Protein AF-A0AAD8YPU2-F1 (afdb_monomer)

Organism: NCBI:txid2609070

Radius of gyration: 13.81 Å; Cα contacts (8 Å, |Δi|>4): 137; chains: 1; bounding box: 24×25×48 Å

Structure (mmCIF, N/CA/C/O backbone):
data_AF-A0AAD8YPU2-F1
#
_entry.id   AF-A0AAD8YPU2-F1
#
loop_
_atom_site.group_PDB
_atom_site.id
_atom_site.type_symbol
_atom_site.label_atom_id
_atom_site.label_alt_id
_atom_site.label_comp_id
_atom_site.label_asym_id
_atom_site.label_entity_id
_atom_site.label_seq_id
_atom_site.pdbx_PDB_ins_code
_atom_site.Cartn_x
_atom_site.Cartn_y
_atom_site.Cartn_z
_atom_site.occupancy
_atom_site.B_iso_or_equiv
_atom_site.auth_seq_id
_atom_site.auth_comp_id
_atom_site.auth_asym_id
_atom_site.auth_atom_id
_atom_site.pdbx_PDB_model_num
ATOM 1 N N . MET A 1 1 ? 12.226 14.370 -34.247 1.00 36.47 1 MET A N 1
ATOM 2 C CA . MET A 1 1 ? 12.335 14.068 -32.803 1.00 36.47 1 MET A CA 1
ATOM 3 C C . MET A 1 1 ? 11.189 14.774 -32.100 1.00 36.47 1 MET A C 1
ATOM 5 O O . MET A 1 1 ? 11.271 15.972 -31.877 1.00 36.47 1 MET A O 1
ATOM 9 N N . GLY A 1 2 ? 10.073 14.075 -31.881 1.00 39.53 2 GLY A N 1
ATOM 10 C CA . GLY A 1 2 ? 8.945 14.639 -31.141 1.00 39.53 2 GLY A CA 1
ATOM 11 C C . GLY A 1 2 ? 9.281 14.626 -29.658 1.00 39.53 2 GLY A C 1
ATOM 12 O O . GLY A 1 2 ? 9.657 13.577 -29.136 1.00 39.53 2 GLY A O 1
ATOM 13 N N . ALA A 1 3 ? 9.198 15.779 -28.996 1.00 42.28 3 ALA A N 1
ATOM 14 C CA . ALA A 1 3 ? 9.241 15.827 -27.545 1.00 42.28 3 ALA A CA 1
ATOM 15 C C . ALA A 1 3 ? 8.162 14.873 -27.017 1.00 42.28 3 ALA A C 1
ATOM 17 O O . ALA A 1 3 ? 6.999 14.981 -27.409 1.00 42.28 3 ALA A O 1
ATOM 18 N N . LEU A 1 4 ? 8.556 13.914 -26.176 1.00 45.28 4 LEU A N 1
ATOM 19 C CA . LEU A 1 4 ? 7.611 13.119 -25.405 1.00 45.28 4 LEU A CA 1
ATOM 20 C C . LEU A 1 4 ? 6.746 14.121 -24.642 1.00 45.28 4 LEU A C 1
ATOM 22 O O . LEU A 1 4 ? 7.234 14.793 -23.735 1.00 45.28 4 LEU A O 1
ATOM 26 N N . HIS A 1 5 ? 5.486 14.271 -25.048 1.00 44.97 5 HIS A N 1
ATOM 27 C CA . HIS A 1 5 ? 4.489 14.917 -24.216 1.00 44.97 5 HIS A CA 1
ATOM 28 C C . HIS A 1 5 ? 4.437 14.065 -22.953 1.00 44.97 5 HIS A C 1
ATOM 30 O O . HIS A 1 5 ? 3.910 12.959 -22.987 1.00 44.97 5 HIS A O 1
ATOM 36 N N . ILE A 1 6 ? 5.099 14.510 -21.886 1.00 51.72 6 ILE A N 1
ATOM 37 C CA . ILE A 1 6 ? 4.953 13.907 -20.568 1.00 51.72 6 ILE A CA 1
ATOM 38 C C . ILE A 1 6 ? 3.616 14.459 -20.085 1.00 51.72 6 ILE A C 1
ATOM 40 O O . ILE A 1 6 ? 3.561 15.638 -19.722 1.00 51.72 6 ILE A O 1
ATOM 44 N N . PRO A 1 7 ? 2.517 13.688 -20.170 1.00 55.25 7 PRO A N 1
ATOM 45 C CA . PRO A 1 7 ? 1.238 14.190 -19.711 1.00 55.25 7 PRO A CA 1
ATOM 46 C C . PRO A 1 7 ? 1.353 14.548 -18.230 1.00 55.25 7 PRO A C 1
ATOM 48 O O . PRO A 1 7 ? 2.177 13.994 -17.497 1.00 55.25 7 PRO A O 1
ATOM 51 N N . ASN A 1 8 ? 0.528 15.486 -17.773 1.00 67.44 8 ASN A N 1
ATOM 52 C CA . ASN A 1 8 ? 0.457 15.811 -16.358 1.00 67.44 8 ASN A CA 1
ATOM 53 C C . ASN A 1 8 ? -0.130 14.613 -15.596 1.00 67.44 8 ASN A C 1
ATOM 55 O O . ASN A 1 8 ? -1.341 14.512 -15.419 1.00 67.44 8 ASN A O 1
ATOM 59 N N . ILE A 1 9 ? 0.743 13.702 -15.155 1.00 70.88 9 ILE A N 1
ATOM 60 C CA . ILE A 1 9 ? 0.406 12.434 -14.490 1.00 70.88 9 ILE A CA 1
ATOM 61 C C . ILE A 1 9 ? -0.564 12.660 -13.318 1.00 70.88 9 ILE A C 1
ATOM 63 O O . ILE A 1 9 ? -1.431 11.832 -13.071 1.00 70.88 9 ILE A O 1
ATOM 67 N N . LYS A 1 10 ? -0.486 13.818 -12.644 1.00 66.62 10 LYS A N 1
ATOM 68 C CA . LYS A 1 10 ? -1.349 14.177 -11.505 1.00 66.62 10 LYS A CA 1
ATOM 69 C C . LYS A 1 10 ? -2.832 14.339 -11.862 1.00 66.62 10 LYS A C 1
ATOM 71 O O . LYS A 1 10 ? -3.658 14.314 -10.959 1.00 66.62 10 LYS A O 1
ATOM 76 N N . GLN A 1 11 ? -3.160 14.555 -13.136 1.00 70.88 11 GLN A N 1
ATOM 77 C CA . GLN A 1 11 ? -4.532 14.743 -13.623 1.00 70.88 11 GLN A CA 1
ATOM 78 C C . GLN A 1 11 ? -5.052 13.532 -14.410 1.00 70.88 11 GLN A C 1
ATOM 80 O O . GLN A 1 11 ? -6.168 13.573 -14.920 1.00 70.88 11 GLN A O 1
ATOM 85 N N . GLN A 1 12 ? -4.252 12.468 -14.532 1.00 77.75 12 GLN A N 1
ATOM 86 C CA . GLN A 1 12 ? -4.644 11.259 -15.248 1.00 77.75 12 GLN A CA 1
ATOM 87 C C . GLN A 1 12 ? -5.383 10.289 -14.330 1.00 77.75 12 GLN A C 1
ATOM 89 O O . GLN A 1 12 ? -5.125 10.223 -13.127 1.00 77.75 12 GLN A O 1
ATOM 94 N N . ASN A 1 13 ? -6.300 9.520 -14.914 1.00 84.75 13 ASN A N 1
ATOM 95 C CA . ASN A 1 13 ? -6.986 8.453 -14.206 1.00 84.75 13 ASN A CA 1
ATOM 96 C C . ASN A 1 13 ? -5.962 7.358 -13.825 1.00 84.75 13 ASN A C 1
ATOM 98 O O . ASN A 1 13 ? -5.238 6.892 -14.708 1.00 84.7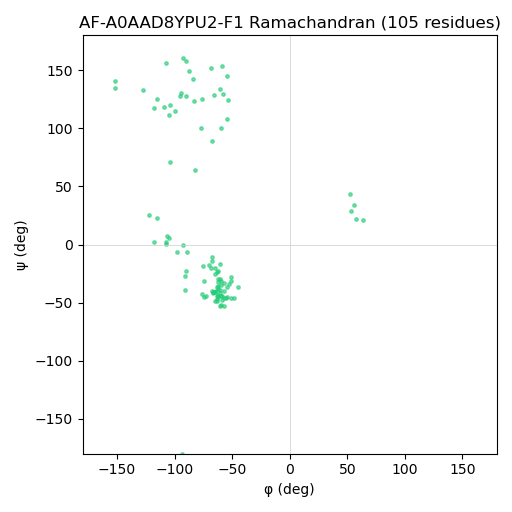5 13 ASN A O 1
ATOM 102 N N . PRO A 1 14 ? -5.897 6.920 -12.550 1.00 85.25 14 PRO A N 1
ATOM 103 C CA . PRO A 1 14 ? -5.054 5.807 -12.106 1.00 85.25 14 PRO A CA 1
ATOM 104 C C . PRO A 1 14 ? -5.099 4.574 -13.012 1.00 85.25 14 PRO A C 1
ATOM 106 O O . PRO A 1 14 ? -4.072 3.933 -13.236 1.00 85.25 14 PRO A O 1
ATOM 109 N N . ARG A 1 15 ? -6.270 4.270 -13.580 1.00 88.62 15 ARG A N 1
ATOM 110 C CA . ARG A 1 15 ? -6.468 3.106 -14.443 1.00 88.62 15 ARG A CA 1
ATOM 111 C C . ARG A 1 15 ? -5.671 3.181 -15.740 1.00 88.62 15 ARG A C 1
ATOM 113 O O . ARG A 1 15 ? -5.057 2.195 -16.142 1.00 88.62 15 ARG A O 1
ATOM 120 N N . ASP A 1 16 ? -5.622 4.362 -16.350 1.00 89.94 16 ASP A N 1
ATOM 121 C CA . ASP A 1 16 ? -4.893 4.602 -17.602 1.00 89.94 16 ASP A CA 1
ATOM 122 C C . ASP A 1 16 ? -3.373 4.558 -17.393 1.00 89.94 16 ASP A C 1
ATOM 124 O O . ASP A 1 16 ? -2.597 4.406 -18.338 1.00 89.94 16 ASP A O 1
ATOM 128 N N . LEU A 1 17 ? -2.939 4.674 -16.136 1.00 89.50 17 LEU A N 1
ATOM 129 C CA . LEU A 1 17 ? -1.537 4.672 -15.752 1.00 89.50 17 LEU A CA 1
ATOM 130 C C . LEU A 1 17 ? -0.989 3.280 -15.455 1.00 89.50 17 LEU A C 1
ATOM 132 O O . LEU A 1 17 ? 0.223 3.090 -15.574 1.00 89.50 17 LEU A O 1
ATOM 136 N N . LEU A 1 18 ? -1.843 2.307 -15.113 1.00 91.31 18 LEU A N 1
ATOM 137 C CA . LEU A 1 18 ? -1.415 0.941 -14.784 1.00 91.31 18 LEU A CA 1
ATOM 138 C C . LEU A 1 18 ? -0.483 0.320 -15.843 1.00 91.31 18 LEU A C 1
ATOM 140 O O . LEU A 1 18 ? 0.580 -0.179 -15.461 1.00 91.31 18 LEU A O 1
ATOM 144 N N . PRO A 1 19 ? -0.776 0.405 -17.160 1.00 91.06 19 PRO A N 1
ATOM 145 C CA . PRO A 1 19 ? 0.080 -0.193 -18.190 1.00 91.06 19 PRO A CA 1
ATOM 146 C C . PRO A 1 19 ? 1.452 0.478 -18.325 1.00 91.06 19 PRO A C 1
ATOM 148 O O . PRO A 1 19 ? 2.339 -0.048 -18.996 1.00 91.06 19 PRO A O 1
ATOM 151 N N . VAL A 1 20 ? 1.629 1.671 -17.747 1.00 89.38 20 VAL A N 1
ATOM 152 C CA . VAL A 1 20 ? 2.830 2.495 -17.923 1.00 89.38 20 VAL A CA 1
ATOM 153 C C . VAL A 1 20 ? 3.586 2.744 -16.619 1.00 89.38 20 VAL A C 1
ATOM 155 O O . VAL A 1 20 ? 4.611 3.420 -16.665 1.00 89.38 20 VAL A O 1
ATOM 158 N N . LEU A 1 21 ? 3.137 2.175 -15.489 1.00 88.81 21 LEU A N 1
ATOM 159 C CA . LEU A 1 21 ? 3.702 2.392 -14.146 1.00 88.81 21 LEU A CA 1
ATOM 160 C C . LEU A 1 21 ? 5.222 2.247 -14.106 1.00 88.81 21 LEU A C 1
ATOM 162 O O . LEU A 1 21 ? 5.901 3.126 -13.589 1.00 88.81 21 LEU A O 1
ATOM 166 N N . ALA A 1 22 ? 5.763 1.192 -14.724 1.00 86.19 22 ALA A N 1
ATOM 167 C CA . ALA A 1 22 ? 7.202 0.917 -14.742 1.00 86.19 22 ALA A CA 1
ATOM 168 C C . ALA A 1 22 ? 8.044 2.025 -15.407 1.00 86.19 22 ALA A C 1
ATOM 170 O O . ALA A 1 22 ? 9.258 2.061 -15.229 1.00 86.19 22 ALA A O 1
ATOM 171 N N . ARG A 1 23 ? 7.414 2.920 -16.182 1.00 86.62 23 ARG A N 1
ATOM 172 C CA . ARG A 1 23 ? 8.059 4.061 -16.849 1.00 86.62 23 ARG A CA 1
ATOM 173 C C . ARG A 1 23 ? 7.906 5.374 -16.077 1.00 86.62 23 ARG A C 1
ATOM 175 O O . ARG A 1 23 ? 8.466 6.385 -16.493 1.00 86.62 23 ARG A O 1
ATOM 182 N N . LEU A 1 24 ? 7.123 5.387 -14.999 1.00 85.00 24 LEU A N 1
ATOM 183 C CA . LEU A 1 24 ? 6.878 6.572 -14.181 1.00 85.00 24 LEU A CA 1
ATOM 184 C C . LEU A 1 24 ? 7.913 6.677 -13.052 1.00 85.00 24 LEU A C 1
ATOM 186 O O . LEU A 1 24 ? 8.505 5.689 -12.634 1.00 85.00 24 LEU A O 1
ATOM 190 N N . GLN A 1 25 ? 8.099 7.886 -12.521 1.00 83.12 25 GLN A N 1
ATOM 191 C CA . GLN A 1 25 ? 8.862 8.127 -11.289 1.00 83.12 25 GLN A CA 1
ATOM 192 C C . GLN A 1 25 ? 7.896 8.394 -10.129 1.00 83.12 25 GLN A C 1
ATOM 194 O O . GLN A 1 25 ? 7.763 9.529 -9.663 1.00 83.12 25 GLN A O 1
ATOM 199 N N . ILE A 1 26 ? 7.183 7.356 -9.680 1.00 80.94 26 ILE A N 1
ATOM 200 C CA . ILE A 1 26 ? 6.130 7.471 -8.656 1.00 80.94 26 ILE A CA 1
ATOM 201 C C . ILE A 1 26 ? 6.670 7.975 -7.321 1.00 80.94 26 ILE A C 1
ATOM 203 O O . ILE A 1 26 ? 5.966 8.710 -6.632 1.00 80.94 26 ILE A O 1
ATOM 207 N N . ARG A 1 27 ? 7.939 7.700 -6.995 1.00 77.44 27 ARG A N 1
ATOM 208 C CA . ARG A 1 27 ? 8.597 8.224 -5.784 1.00 77.44 27 ARG A CA 1
ATOM 209 C C . ARG A 1 27 ? 8.464 9.748 -5.624 1.00 77.44 27 ARG A C 1
ATOM 211 O O . ARG A 1 27 ? 8.487 10.261 -4.510 1.00 77.44 27 ARG A O 1
ATOM 218 N N . ARG A 1 28 ? 8.337 10.487 -6.732 1.00 76.62 28 ARG A N 1
ATOM 219 C CA . ARG A 1 28 ? 8.239 11.958 -6.751 1.00 76.62 28 ARG A CA 1
ATOM 220 C C . ARG A 1 28 ? 6.795 12.472 -6.728 1.00 76.62 28 ARG A C 1
ATOM 222 O O . ARG A 1 28 ? 6.579 13.684 -6.781 1.00 76.62 28 ARG A O 1
ATOM 229 N N . LEU A 1 29 ? 5.810 11.576 -6.703 1.00 83.31 29 LEU A N 1
ATOM 230 C CA . LEU A 1 29 ? 4.387 11.905 -6.710 1.00 83.31 29 LEU A CA 1
ATOM 231 C C . LEU A 1 29 ? 3.844 12.008 -5.280 1.00 83.31 29 LEU A C 1
ATOM 233 O O . LEU A 1 29 ? 4.454 11.539 -4.322 1.00 83.31 29 LEU A O 1
ATOM 237 N N . SER A 1 30 ? 2.705 12.685 -5.121 1.00 90.44 30 SER A N 1
ATOM 238 C CA . SER A 1 30 ? 2.106 12.908 -3.802 1.00 90.44 30 SER A CA 1
ATOM 239 C C . SER A 1 30 ? 1.575 11.609 -3.195 1.00 90.44 30 SER A C 1
ATOM 241 O O . SER A 1 30 ? 1.109 10.727 -3.916 1.00 90.44 30 SER A O 1
ATOM 243 N N . SER A 1 31 ? 1.540 11.522 -1.862 1.00 93.69 31 SER A N 1
ATOM 244 C CA . SER A 1 31 ? 0.991 10.356 -1.151 1.00 93.69 31 SER A CA 1
ATOM 245 C C . SER A 1 31 ? -0.468 10.062 -1.522 1.00 93.69 31 SER A C 1
ATOM 247 O O . SER A 1 31 ? -0.861 8.906 -1.632 1.00 93.69 31 SER A O 1
ATOM 249 N N . SER A 1 32 ? -1.271 11.093 -1.811 1.00 94.38 32 SER A N 1
ATOM 250 C CA . SER A 1 32 ? -2.640 10.944 -2.333 1.00 94.38 32 SER A CA 1
ATOM 251 C C . SER A 1 32 ? -2.703 10.244 -3.693 1.00 94.38 32 SER A C 1
ATOM 253 O O . SER A 1 32 ? -3.628 9.481 -3.968 1.00 94.38 32 SER A O 1
ATOM 255 N N . PHE A 1 33 ? -1.715 10.500 -4.546 1.00 92.50 33 PHE A N 1
ATOM 256 C CA . PHE A 1 33 ? -1.635 9.895 -5.861 1.00 92.50 33 PHE A CA 1
ATOM 257 C C . PHE A 1 33 ? -1.206 8.434 -5.755 1.00 92.50 33 PHE A C 1
ATOM 259 O O . PHE A 1 33 ? -1.845 7.564 -6.339 1.00 92.50 33 PHE A O 1
ATOM 266 N N . VAL A 1 34 ? -0.190 8.154 -4.933 1.00 94.94 34 VAL A N 1
ATOM 267 C CA . VAL A 1 34 ? 0.230 6.782 -4.606 1.00 94.94 34 VAL A CA 1
ATOM 268 C C . VAL A 1 34 ? -0.949 5.978 -4.050 1.00 94.94 34 VAL A C 1
ATOM 270 O O . VAL A 1 34 ? -1.204 4.876 -4.529 1.00 94.94 34 VAL A O 1
ATOM 273 N N . LEU A 1 35 ? -1.721 6.557 -3.120 1.00 96.81 35 LEU A N 1
ATOM 274 C CA . LEU A 1 35 ? -2.933 5.948 -2.561 1.00 96.81 35 LEU A CA 1
ATOM 275 C C . LEU A 1 35 ? -3.967 5.596 -3.647 1.00 96.81 35 LEU A C 1
ATOM 277 O O . LEU A 1 35 ? -4.574 4.528 -3.614 1.00 96.81 35 LEU A O 1
ATOM 281 N N . SER A 1 36 ? -4.132 6.472 -4.641 1.00 95.94 36 SER A N 1
ATOM 282 C CA . SER A 1 36 ? -5.046 6.241 -5.765 1.00 95.94 36 SER A CA 1
ATOM 283 C C . SER A 1 36 ? -4.568 5.098 -6.669 1.00 95.94 36 SER A C 1
ATOM 285 O O . SER A 1 36 ? -5.381 4.275 -7.083 1.00 95.94 36 SER A O 1
ATOM 287 N N . ILE A 1 37 ? -3.258 4.995 -6.926 1.00 95.69 37 ILE A N 1
ATOM 288 C CA . ILE A 1 37 ? -2.676 3.886 -7.698 1.00 95.69 37 ILE A CA 1
ATOM 289 C C . ILE A 1 37 ? -2.854 2.547 -6.971 1.00 95.69 37 ILE A C 1
ATOM 291 O O . ILE A 1 37 ? -3.321 1.592 -7.589 1.00 95.69 37 ILE A O 1
ATOM 295 N N . ILE A 1 38 ? -2.532 2.454 -5.673 1.00 96.75 38 ILE A N 1
ATOM 296 C CA . ILE A 1 38 ? -2.681 1.182 -4.937 1.00 96.75 38 ILE A CA 1
ATOM 297 C C . ILE A 1 38 ? -4.144 0.735 -4.873 1.00 96.75 38 ILE A C 1
ATOM 299 O O . ILE A 1 38 ? -4.435 -0.453 -5.014 1.00 96.75 38 ILE A O 1
ATOM 303 N N . ARG A 1 39 ? -5.077 1.687 -4.735 1.00 97.81 39 ARG A N 1
ATOM 304 C CA . ARG A 1 39 ? -6.514 1.411 -4.757 1.00 97.81 39 ARG A CA 1
ATOM 305 C C . ARG A 1 39 ? -6.950 0.859 -6.110 1.00 97.81 39 ARG A C 1
ATOM 307 O O . ARG A 1 39 ? -7.682 -0.123 -6.138 1.00 97.81 39 ARG A O 1
ATOM 314 N N . GLU A 1 40 ? -6.482 1.442 -7.208 1.00 97.69 40 GLU A N 1
ATOM 315 C CA . GLU A 1 40 ? -6.816 0.973 -8.556 1.00 97.69 40 GLU A CA 1
ATOM 316 C C . GLU A 1 40 ? -6.225 -0.417 -8.849 1.00 97.69 40 GLU A C 1
ATOM 318 O O . GLU A 1 40 ? -6.904 -1.286 -9.399 1.00 97.69 40 GLU A O 1
ATOM 323 N N . ILE A 1 41 ? -4.981 -0.672 -8.429 1.00 97.00 41 ILE A N 1
ATOM 324 C CA . ILE A 1 41 ? -4.351 -1.997 -8.538 1.00 97.00 41 ILE A CA 1
ATOM 325 C C . ILE A 1 41 ? -5.198 -3.053 -7.819 1.00 97.00 41 ILE A C 1
ATOM 327 O O . ILE A 1 41 ? -5.481 -4.107 -8.389 1.00 97.00 41 ILE A O 1
ATOM 331 N N . TYR A 1 42 ? -5.645 -2.754 -6.597 1.00 98.00 42 TYR A N 1
ATOM 332 C CA . TYR A 1 42 ? -6.529 -3.628 -5.828 1.00 98.00 42 TYR A CA 1
ATOM 333 C C . TYR A 1 42 ? -7.888 -3.833 -6.512 1.00 98.00 42 TYR A C 1
ATOM 335 O O . TYR A 1 42 ? -8.321 -4.969 -6.687 1.00 98.00 42 TYR A O 1
ATOM 343 N N . GLN A 1 43 ? -8.540 -2.756 -6.957 1.00 97.25 43 GLN A N 1
ATOM 344 C CA . GLN A 1 43 ? -9.859 -2.819 -7.601 1.00 97.25 43 GLN A CA 1
ATOM 345 C C . GLN A 1 43 ? -9.853 -3.612 -8.909 1.00 97.25 43 GLN A C 1
ATOM 347 O O . GLN A 1 43 ? -10.844 -4.254 -9.247 1.00 97.25 43 GLN A O 1
ATOM 352 N N . THR A 1 44 ? -8.738 -3.582 -9.636 1.00 96.12 44 THR A N 1
ATOM 353 C CA . THR A 1 44 ? -8.560 -4.344 -10.878 1.00 96.12 44 THR A CA 1
ATOM 354 C C . THR A 1 44 ? -7.989 -5.746 -10.652 1.00 96.12 44 THR A C 1
ATOM 356 O O . THR A 1 44 ? -7.899 -6.515 -11.606 1.00 96.12 44 THR A O 1
ATOM 359 N N . GLY A 1 45 ? -7.591 -6.096 -9.421 1.00 95.56 45 GLY A N 1
ATOM 360 C CA . GLY A 1 45 ? -6.924 -7.365 -9.111 1.00 95.56 45 GLY A CA 1
ATOM 361 C C . GLY A 1 45 ? -5.560 -7.523 -9.794 1.00 95.56 45 GLY A C 1
ATOM 362 O O . GLY A 1 45 ? -5.073 -8.640 -9.973 1.00 95.56 45 GLY A O 1
ATOM 363 N N . SER A 1 46 ? -4.933 -6.420 -10.206 1.00 94.81 46 SER A N 1
ATOM 364 C CA . SER A 1 46 ? -3.738 -6.430 -11.054 1.00 94.81 46 SER A CA 1
ATOM 365 C C . SER A 1 46 ? -2.462 -6.655 -10.239 1.00 94.81 46 SER A C 1
ATOM 367 O O . SER A 1 46 ? -1.588 -5.795 -10.199 1.00 94.81 46 SER A O 1
ATOM 369 N N . ALA A 1 47 ? -2.317 -7.819 -9.598 1.00 94.44 47 ALA A N 1
ATOM 370 C CA . ALA A 1 47 ? -1.147 -8.147 -8.768 1.00 94.44 47 ALA A CA 1
ATOM 371 C C . ALA A 1 47 ? 0.194 -7.950 -9.509 1.00 94.44 47 ALA A C 1
ATOM 373 O O . ALA A 1 47 ? 1.174 -7.488 -8.932 1.00 94.44 47 ALA A O 1
ATOM 374 N N . HIS A 1 48 ? 0.225 -8.210 -10.821 1.00 92.56 48 HIS A N 1
ATOM 375 C CA . HIS A 1 48 ? 1.395 -7.976 -11.675 1.00 92.56 48 HIS A CA 1
ATOM 376 C C . HIS A 1 48 ? 1.825 -6.495 -11.757 1.00 92.56 48 HIS A C 1
ATOM 378 O O . HIS A 1 48 ? 2.986 -6.208 -12.042 1.00 92.56 48 HIS A O 1
ATOM 384 N N . CYS A 1 49 ? 0.927 -5.541 -11.484 1.00 95.19 49 CYS A N 1
ATOM 385 C CA . CYS A 1 49 ? 1.251 -4.115 -11.426 1.00 95.19 49 CYS A CA 1
ATOM 386 C C . CYS A 1 49 ? 1.997 -3.725 -10.144 1.00 95.19 49 CYS A C 1
ATOM 388 O O . CYS A 1 49 ? 2.640 -2.676 -10.133 1.00 95.19 49 CYS A O 1
ATOM 390 N N . VAL A 1 50 ? 1.957 -4.542 -9.083 1.00 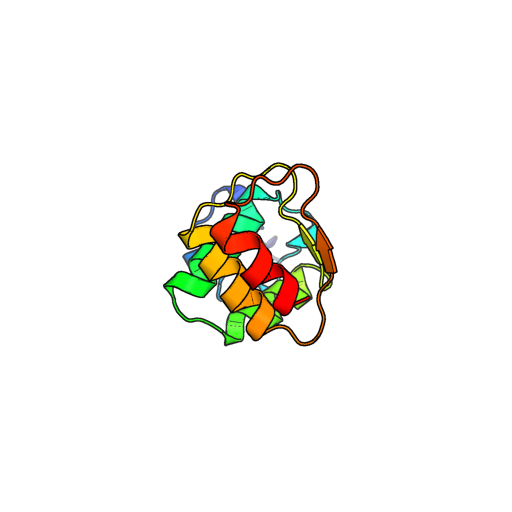95.50 50 VAL A N 1
ATOM 391 C CA . VAL A 1 50 ? 2.641 -4.246 -7.812 1.00 95.50 50 VAL A CA 1
ATOM 392 C C . VAL A 1 50 ? 4.152 -4.151 -8.018 1.00 95.50 50 VAL A C 1
ATOM 394 O O . VAL A 1 50 ? 4.764 -3.176 -7.590 1.00 95.50 50 VAL A O 1
ATOM 397 N N . SER A 1 51 ? 4.758 -5.079 -8.762 1.00 93.69 51 SER A N 1
ATOM 398 C CA . SER A 1 51 ? 6.196 -5.022 -9.071 1.00 93.69 51 SER A CA 1
ATOM 399 C C . SER A 1 51 ? 6.568 -3.776 -9.887 1.00 93.69 51 SER A C 1
ATOM 401 O O . SER A 1 51 ? 7.592 -3.142 -9.633 1.00 93.69 51 SER A O 1
ATOM 403 N N . SER A 1 52 ? 5.703 -3.372 -10.823 1.00 94.00 52 SER A N 1
ATOM 404 C CA . SER A 1 52 ? 5.886 -2.153 -11.621 1.00 94.00 52 SER A CA 1
ATOM 405 C C . SER A 1 52 ? 5.790 -0.887 -10.765 1.00 94.00 52 SER A C 1
ATOM 407 O O . SER A 1 52 ? 6.608 0.021 -10.922 1.00 94.00 52 SER A O 1
ATOM 409 N N . LEU A 1 53 ? 4.830 -0.840 -9.833 1.00 93.88 53 LEU A N 1
ATOM 410 C CA . LEU A 1 53 ? 4.697 0.230 -8.846 1.00 93.88 53 LEU A CA 1
ATOM 411 C C . LEU A 1 53 ? 5.959 0.327 -7.981 1.00 93.88 53 LEU A C 1
ATOM 413 O O . LEU A 1 53 ? 6.540 1.406 -7.889 1.00 93.88 53 LEU A O 1
ATOM 417 N N . LEU A 1 54 ? 6.415 -0.780 -7.393 1.00 92.44 54 LEU A N 1
ATOM 418 C CA . LEU A 1 54 ? 7.598 -0.788 -6.529 1.00 92.44 54 LEU A CA 1
ATOM 419 C C . LEU A 1 54 ? 8.847 -0.313 -7.271 1.00 92.44 54 LEU A C 1
ATOM 421 O O . LEU A 1 54 ? 9.556 0.554 -6.764 1.00 92.44 54 LEU A O 1
ATOM 425 N N . ASN A 1 55 ? 9.069 -0.786 -8.498 1.00 91.12 55 ASN A N 1
ATOM 426 C CA . ASN A 1 55 ? 10.193 -0.334 -9.314 1.00 91.12 55 ASN A CA 1
ATOM 427 C C . ASN A 1 55 ? 10.142 1.185 -9.566 1.00 91.12 55 ASN A C 1
ATOM 429 O O . ASN A 1 55 ? 11.132 1.888 -9.382 1.00 91.12 55 ASN A O 1
ATOM 433 N N . SER A 1 56 ? 8.963 1.715 -9.906 1.00 90.81 56 SER A N 1
ATOM 434 C CA . SER A 1 56 ? 8.751 3.153 -10.141 1.00 90.81 56 SER A CA 1
ATOM 435 C C . SER A 1 56 ? 8.872 4.025 -8.879 1.00 90.81 56 SER A C 1
ATOM 437 O O . SER A 1 56 ? 9.053 5.244 -8.962 1.00 90.81 56 SER A O 1
ATOM 439 N N . ALA A 1 57 ? 8.739 3.406 -7.706 1.00 90.50 57 ALA A N 1
ATOM 440 C CA . ALA A 1 57 ? 8.771 4.050 -6.401 1.00 90.50 57 ALA A CA 1
ATOM 441 C C . ALA A 1 57 ? 10.076 3.778 -5.627 1.00 90.50 57 ALA A C 1
ATOM 443 O O . ALA A 1 57 ? 10.181 4.159 -4.464 1.00 90.50 57 ALA A O 1
ATOM 444 N N . GLU A 1 58 ? 11.067 3.134 -6.258 1.00 91.06 58 GLU A N 1
ATOM 445 C CA . GLU A 1 58 ? 12.320 2.687 -5.624 1.00 91.06 58 GLU A CA 1
ATOM 446 C C . GLU A 1 58 ? 12.076 1.848 -4.356 1.00 91.06 58 GLU A C 1
ATOM 448 O O . GLU A 1 58 ? 12.706 2.040 -3.317 1.00 91.06 58 GLU A O 1
ATOM 453 N N . ASN A 1 59 ? 11.112 0.928 -4.436 1.00 92.31 59 ASN A N 1
ATOM 454 C CA . ASN A 1 59 ? 10.643 0.079 -3.340 1.00 92.31 59 ASN A CA 1
ATOM 455 C C . ASN A 1 59 ? 10.139 0.856 -2.111 1.00 92.31 59 ASN A C 1
ATOM 457 O O . ASN A 1 59 ? 10.100 0.298 -1.020 1.00 92.31 59 ASN A O 1
ATOM 461 N N . CYS A 1 60 ? 9.743 2.125 -2.257 1.00 92.94 60 CYS A N 1
ATOM 462 C CA . CYS A 1 60 ? 9.222 2.938 -1.161 1.00 92.94 60 CYS A CA 1
ATOM 463 C C .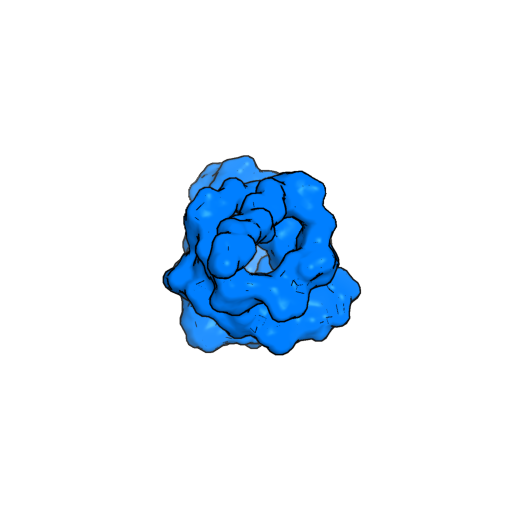 CYS A 1 60 ? 7.776 3.372 -1.422 1.00 92.94 60 CYS A C 1
ATOM 465 O O . CYS A 1 60 ? 7.495 4.118 -2.358 1.00 92.94 60 CYS A O 1
ATOM 467 N N . ILE A 1 61 ? 6.849 2.946 -0.566 1.00 94.38 61 ILE A N 1
ATOM 468 C CA . ILE A 1 61 ? 5.456 3.395 -0.585 1.00 94.38 61 ILE A CA 1
ATOM 469 C C . ILE A 1 61 ? 5.283 4.470 0.489 1.00 94.38 61 ILE A C 1
ATOM 471 O O . ILE A 1 61 ? 5.398 4.207 1.684 1.00 94.38 61 ILE A O 1
ATOM 475 N N . ASN A 1 62 ? 4.993 5.699 0.063 1.00 95.31 62 ASN A N 1
ATOM 476 C CA . ASN A 1 62 ? 4.744 6.828 0.955 1.00 95.31 62 ASN A CA 1
ATOM 477 C C . ASN A 1 62 ? 3.246 7.154 1.000 1.00 95.31 62 ASN A C 1
ATOM 479 O O . ASN A 1 62 ? 2.693 7.663 0.023 1.00 95.31 62 ASN A O 1
ATOM 483 N N . LEU A 1 63 ? 2.611 6.904 2.147 1.00 96.88 63 LEU A N 1
ATOM 484 C CA . LEU A 1 63 ? 1.211 7.245 2.418 1.00 96.88 63 LEU A CA 1
ATOM 485 C C . LEU A 1 63 ? 1.072 8.293 3.530 1.00 96.88 63 LEU A C 1
ATOM 487 O O . LEU A 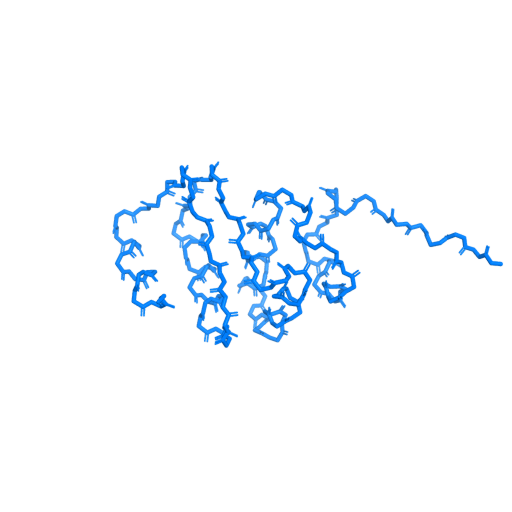1 63 ? 0.009 8.410 4.132 1.00 96.88 63 LEU A O 1
ATOM 491 N N . ASN A 1 64 ? 2.115 9.089 3.775 1.00 96.62 64 ASN A N 1
ATOM 492 C CA . ASN A 1 64 ? 2.132 10.074 4.852 1.00 96.62 64 ASN A CA 1
ATOM 493 C C . ASN A 1 64 ? 0.948 11.045 4.789 1.00 96.62 64 ASN A C 1
ATOM 495 O O . ASN A 1 64 ? 0.506 11.476 3.711 1.00 96.62 64 ASN A O 1
ATOM 499 N N . SER A 1 65 ? 0.486 11.435 5.979 1.00 97.12 65 SER A N 1
ATOM 500 C CA . SER A 1 65 ? -0.589 12.406 6.191 1.00 97.12 65 SER A CA 1
ATOM 501 C C . SER A 1 65 ? -1.886 12.038 5.469 1.00 97.12 65 SER A C 1
ATOM 503 O O . SER A 1 65 ? -2.560 12.926 4.943 1.00 97.12 65 SER A O 1
ATOM 505 N N . ARG A 1 66 ? -2.202 10.743 5.347 1.00 96.88 66 ARG A N 1
ATOM 506 C CA . ARG A 1 66 ? -3.454 10.241 4.758 1.00 96.88 66 ARG A CA 1
ATOM 507 C C . ARG A 1 66 ? -4.375 9.671 5.830 1.00 96.88 66 ARG A C 1
ATOM 509 O O . ARG A 1 66 ? -3.932 9.248 6.890 1.00 96.88 66 ARG A O 1
ATOM 516 N N . GLU A 1 67 ? -5.659 9.642 5.522 1.00 97.50 67 GLU A N 1
ATOM 517 C CA . GLU A 1 67 ? -6.642 8.860 6.260 1.00 97.50 67 GLU A CA 1
ATOM 518 C C . GLU A 1 67 ? -6.976 7.637 5.414 1.00 97.50 67 GLU A C 1
ATOM 520 O O . GLU A 1 67 ? -7.379 7.771 4.255 1.00 97.50 67 GLU A O 1
ATOM 525 N N . LEU A 1 68 ? -6.721 6.450 5.959 1.00 97.75 68 LEU A N 1
ATOM 526 C CA . LEU A 1 68 ? -7.058 5.197 5.303 1.00 97.75 68 LEU A CA 1
ATOM 527 C C . LEU A 1 68 ? -8.422 4.739 5.816 1.00 97.75 68 LEU A C 1
ATOM 529 O O . LEU A 1 68 ? -8.660 4.688 7.018 1.00 97.75 68 LEU A O 1
ATOM 533 N N . ASP A 1 69 ? -9.312 4.393 4.894 1.00 96.56 69 ASP A N 1
ATOM 534 C CA . ASP A 1 69 ? -10.539 3.672 5.217 1.00 96.56 69 ASP A CA 1
ATOM 535 C C . ASP A 1 69 ? -10.285 2.165 5.042 1.00 96.56 69 ASP A C 1
ATOM 537 O O . ASP A 1 69 ? -9.186 1.739 4.670 1.00 96.56 69 ASP A O 1
ATOM 541 N N . SER A 1 70 ? -11.295 1.335 5.291 1.00 96.12 70 SER A N 1
ATOM 542 C CA . SER A 1 70 ? -11.161 -0.118 5.143 1.00 96.12 70 SER A CA 1
ATOM 543 C C . SER A 1 70 ? -10.780 -0.550 3.719 1.00 96.12 70 SER A C 1
ATOM 545 O O . SER A 1 70 ? -10.052 -1.529 3.550 1.00 96.12 70 SER A O 1
ATOM 547 N N . VAL A 1 71 ? -11.203 0.189 2.685 1.00 97.12 71 VAL A N 1
ATOM 548 C CA . VAL A 1 71 ? -10.868 -0.102 1.282 1.00 97.12 71 VAL A CA 1
ATOM 549 C C . VAL A 1 71 ? -9.405 0.232 1.004 1.00 97.12 71 VAL A C 1
ATOM 551 O O . VAL A 1 71 ? -8.697 -0.566 0.390 1.00 97.12 71 VAL A O 1
ATOM 554 N N . HIS A 1 72 ? -8.925 1.376 1.487 1.00 98.06 72 HIS A N 1
ATOM 555 C CA . HIS A 1 72 ? -7.518 1.752 1.422 1.00 98.06 72 HIS A CA 1
ATOM 556 C C . HIS A 1 72 ? -6.631 0.745 2.167 1.00 98.06 72 HIS A C 1
ATOM 558 O O . HIS A 1 72 ? -5.587 0.348 1.649 1.00 98.06 72 HIS A O 1
ATOM 564 N N . CYS A 1 73 ? -7.055 0.276 3.343 1.00 98.00 73 CYS A N 1
ATOM 565 C CA . CYS A 1 73 ? -6.336 -0.745 4.104 1.00 98.00 73 CYS A CA 1
ATOM 566 C C . CYS A 1 73 ? -6.302 -2.099 3.378 1.00 98.00 73 CYS A C 1
ATOM 568 O O . CYS A 1 73 ? -5.248 -2.735 3.329 1.00 98.00 73 CYS A O 1
ATOM 570 N N . ALA A 1 74 ? -7.408 -2.521 2.756 1.00 98.00 74 ALA A N 1
ATOM 571 C CA . ALA A 1 74 ? -7.444 -3.729 1.930 1.00 98.00 74 ALA A CA 1
ATOM 572 C C . ALA A 1 74 ? -6.500 -3.627 0.723 1.00 98.00 74 ALA A C 1
ATOM 574 O O . ALA A 1 74 ? -5.742 -4.558 0.454 1.00 98.00 74 ALA A O 1
ATOM 575 N N . ALA A 1 75 ? -6.483 -2.474 0.050 1.00 98.25 75 ALA A N 1
ATOM 576 C CA . ALA A 1 75 ? -5.580 -2.224 -1.067 1.00 98.25 75 ALA A CA 1
ATOM 577 C C . ALA A 1 75 ? -4.102 -2.230 -0.646 1.00 98.25 75 ALA A C 1
ATOM 579 O O . ALA A 1 75 ? -3.253 -2.788 -1.346 1.00 98.25 75 ALA A O 1
ATOM 580 N N . LEU A 1 76 ? -3.789 -1.651 0.518 1.00 97.69 76 LEU A N 1
ATOM 581 C CA . LEU A 1 76 ? -2.441 -1.685 1.077 1.00 97.69 76 LEU A CA 1
ATOM 582 C C . LEU A 1 76 ? -2.015 -3.121 1.401 1.00 97.69 76 LEU A C 1
ATOM 584 O O . LEU A 1 76 ? -0.936 -3.525 0.984 1.00 97.69 76 LEU A O 1
ATOM 588 N N . ARG A 1 77 ? -2.863 -3.920 2.064 1.00 97.12 77 ARG A N 1
ATOM 589 C CA . ARG A 1 77 ? -2.567 -5.337 2.338 1.00 97.12 77 ARG A CA 1
ATOM 590 C C . ARG A 1 77 ? -2.335 -6.137 1.067 1.00 97.12 77 ARG A C 1
ATOM 592 O O . ARG A 1 77 ? -1.342 -6.847 0.993 1.00 97.12 77 ARG A O 1
ATOM 599 N N . PHE A 1 78 ? -3.214 -5.988 0.077 1.00 97.31 78 PHE A N 1
ATOM 600 C CA . PHE A 1 78 ? -3.051 -6.625 -1.228 1.00 97.31 78 PHE A CA 1
ATOM 601 C C . PHE A 1 78 ? -1.691 -6.277 -1.838 1.00 97.31 78 PHE A C 1
ATOM 603 O O . PHE A 1 78 ? -0.964 -7.154 -2.290 1.00 97.31 78 PHE A O 1
ATOM 610 N N . THR A 1 79 ? -1.310 -4.998 -1.786 1.00 96.56 79 THR A N 1
ATOM 611 C CA . THR A 1 79 ? 0.001 -4.548 -2.262 1.00 96.56 79 THR A CA 1
ATOM 612 C C . THR A 1 79 ? 1.130 -5.236 -1.488 1.00 96.56 79 THR A C 1
ATOM 614 O O . THR A 1 79 ? 1.977 -5.864 -2.112 1.00 96.56 79 THR A O 1
ATOM 617 N N . LEU A 1 80 ? 1.112 -5.192 -0.149 1.00 95.75 80 LEU A N 1
ATOM 618 C CA . LEU A 1 80 ? 2.143 -5.788 0.714 1.00 95.75 80 LEU A CA 1
ATOM 619 C C . LEU A 1 80 ? 2.281 -7.307 0.524 1.00 95.75 80 LEU A C 1
ATOM 621 O O . LEU A 1 80 ? 3.397 -7.809 0.466 1.00 95.75 80 LEU A O 1
ATOM 625 N N 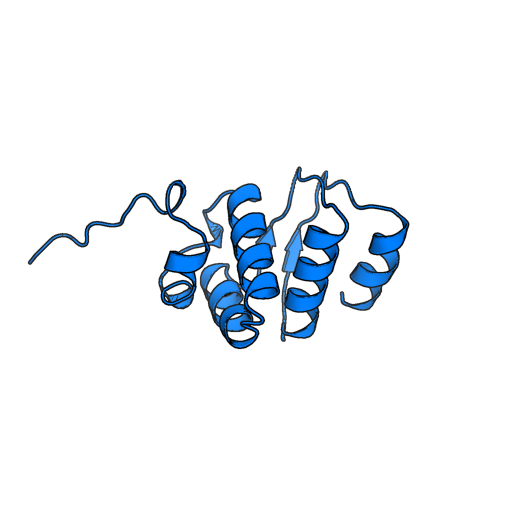. GLN A 1 81 ? 1.175 -8.034 0.353 1.00 95.50 81 GLN A N 1
ATOM 626 C CA . GLN A 1 81 ? 1.175 -9.482 0.098 1.00 95.50 81 GLN A CA 1
ATOM 627 C C . GLN A 1 81 ? 1.858 -9.871 -1.220 1.00 95.50 81 GLN A C 1
ATOM 629 O O . GLN A 1 81 ? 2.311 -11.005 -1.372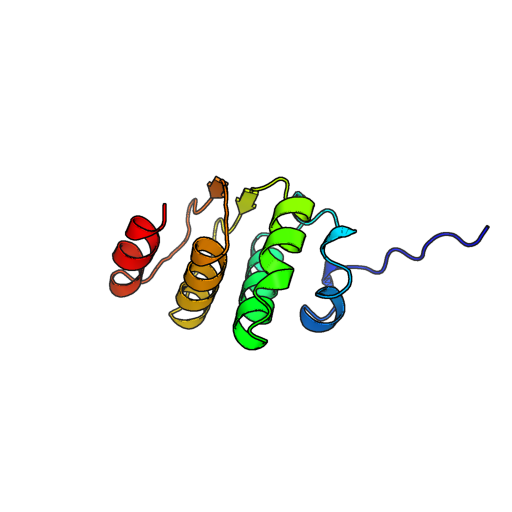 1.00 95.50 81 GLN A O 1
ATOM 634 N N . HIS A 1 82 ? 1.923 -8.944 -2.176 1.00 94.62 82 HIS A N 1
ATOM 635 C CA . HIS A 1 82 ? 2.558 -9.135 -3.477 1.00 94.62 82 HIS A CA 1
ATOM 636 C C . HIS A 1 82 ? 3.920 -8.426 -3.588 1.00 94.62 82 HIS A C 1
ATOM 638 O O . HIS A 1 82 ? 4.532 -8.432 -4.660 1.00 94.62 82 HIS A O 1
ATOM 644 N N . CYS A 1 83 ? 4.417 -7.838 -2.495 1.00 89.12 83 CYS A N 1
ATOM 645 C CA . CYS A 1 83 ? 5.763 -7.282 -2.403 1.00 89.12 83 CYS A CA 1
ATOM 646 C C . CYS A 1 83 ? 6.782 -8.376 -2.057 1.00 89.12 83 CYS A C 1
ATOM 648 O O . CYS A 1 83 ? 6.531 -9.237 -1.221 1.00 89.12 83 CYS A O 1
ATOM 650 N N . THR A 1 84 ? 7.978 -8.299 -2.642 1.00 80.31 84 THR A N 1
ATOM 651 C CA . THR A 1 84 ? 9.147 -9.069 -2.179 1.00 80.31 84 THR A CA 1
ATOM 652 C C . THR A 1 84 ? 9.962 -8.296 -1.144 1.00 80.31 84 THR A C 1
ATOM 654 O O . THR A 1 84 ? 10.447 -8.880 -0.182 1.00 80.31 84 THR A O 1
ATOM 657 N N . ALA A 1 85 ? 10.106 -6.982 -1.334 1.00 86.06 85 ALA A N 1
ATOM 658 C CA . ALA A 1 85 ? 10.725 -6.057 -0.391 1.00 86.06 85 ALA A CA 1
ATOM 659 C C . ALA A 1 85 ? 10.128 -4.655 -0.579 1.00 86.06 85 ALA A C 1
ATOM 661 O O . ALA A 1 85 ? 9.978 -4.192 -1.711 1.00 86.06 85 ALA A O 1
ATOM 662 N N . VAL A 1 86 ? 9.787 -3.976 0.517 1.00 91.81 86 VAL A N 1
ATOM 663 C CA . VAL A 1 86 ? 9.214 -2.625 0.477 1.00 91.81 86 VAL A CA 1
ATOM 664 C C . VAL A 1 86 ? 9.546 -1.848 1.749 1.00 91.81 86 VAL A C 1
ATOM 666 O O . VAL A 1 86 ? 9.519 -2.386 2.850 1.00 91.81 86 VAL A O 1
ATOM 669 N N . SER A 1 87 ? 9.845 -0.561 1.599 1.00 93.69 87 SER A N 1
ATOM 670 C CA . SER A 1 87 ? 9.837 0.419 2.679 1.00 93.69 87 SER A CA 1
ATOM 671 C C . SER A 1 87 ? 8.489 1.133 2.678 1.00 93.69 87 SER A C 1
ATOM 673 O O . SER A 1 87 ? 8.049 1.638 1.645 1.00 93.69 87 SER A O 1
ATOM 675 N N . LEU A 1 88 ? 7.819 1.172 3.825 1.00 94.94 88 LEU A N 1
ATOM 676 C CA . LEU A 1 88 ? 6.512 1.800 3.971 1.00 94.94 88 LEU A CA 1
ATOM 677 C C . LEU A 1 88 ? 6.616 3.003 4.917 1.00 94.94 88 LEU A C 1
ATOM 679 O O . LEU A 1 88 ? 7.069 2.873 6.052 1.00 94.94 88 LEU A O 1
ATOM 683 N N . SER A 1 89 ? 6.184 4.179 4.457 1.00 95.12 89 SER A N 1
ATOM 684 C CA . SER A 1 89 ? 6.103 5.397 5.272 1.00 95.12 89 SER A CA 1
ATOM 685 C C . SER A 1 89 ? 4.639 5.740 5.550 1.00 95.12 89 SER A C 1
ATOM 687 O O . SER A 1 89 ? 3.867 5.977 4.617 1.00 95.12 89 SER A O 1
ATOM 689 N N . LEU A 1 90 ? 4.273 5.737 6.837 1.00 95.69 90 LEU A N 1
ATOM 690 C CA . LEU A 1 90 ? 2.923 6.010 7.353 1.00 95.69 90 LEU A CA 1
ATOM 691 C C . LEU A 1 90 ? 2.907 7.182 8.352 1.00 95.69 90 LEU A C 1
ATOM 693 O O . LEU A 1 90 ? 2.024 7.269 9.204 1.00 95.69 90 LEU A O 1
ATOM 697 N N . LEU A 1 91 ? 3.866 8.108 8.278 1.00 96.00 91 LEU A N 1
ATOM 698 C CA . LEU A 1 91 ? 3.945 9.242 9.204 1.00 96.00 91 LEU A CA 1
ATOM 699 C C . LEU A 1 91 ? 2.660 10.074 9.156 1.00 96.00 91 LEU A C 1
ATOM 701 O O . LEU A 1 91 ? 2.202 10.468 8.082 1.00 96.00 91 LEU A O 1
ATOM 705 N N . PHE A 1 92 ? 2.086 10.347 10.329 1.00 96.56 92 PHE A N 1
ATOM 706 C CA . PHE A 1 92 ? 0.812 11.062 10.479 1.00 96.56 92 PHE A CA 1
ATOM 707 C C . PHE A 1 92 ? -0.344 10.449 9.667 1.00 96.56 92 PHE A C 1
ATOM 709 O O . PHE A 1 92 ? -1.241 11.168 9.230 1.00 96.56 92 PHE A O 1
ATOM 716 N N . THR A 1 93 ? -0.313 9.136 9.426 1.00 97.25 93 THR A N 1
ATOM 717 C CA . THR A 1 93 ? -1.392 8.424 8.732 1.00 97.25 93 THR A CA 1
ATOM 718 C C . THR A 1 93 ? -2.411 7.933 9.748 1.00 97.25 93 THR A C 1
ATOM 720 O O . THR A 1 93 ? -2.051 7.266 10.715 1.00 97.25 93 THR A O 1
ATOM 723 N N . SER A 1 94 ? -3.682 8.258 9.532 1.00 97.69 94 SER A N 1
ATOM 724 C CA . SER A 1 94 ? -4.787 7.710 10.314 1.00 97.69 94 SER A CA 1
ATOM 725 C C . SER A 1 94 ? -5.173 6.349 9.742 1.00 97.69 94 SER A C 1
ATOM 727 O O . SER A 1 94 ? -5.462 6.237 8.549 1.00 97.69 94 SER A O 1
ATOM 729 N N . ILE A 1 95 ? -5.143 5.315 10.583 1.00 96.69 95 ILE A N 1
ATOM 730 C CA . ILE A 1 95 ? -5.488 3.936 10.226 1.00 96.69 95 ILE A CA 1
ATOM 731 C C . ILE A 1 95 ? -6.539 3.444 11.226 1.00 96.69 95 ILE A C 1
ATOM 733 O O . ILE A 1 95 ? -6.342 3.613 12.434 1.00 96.69 95 ILE A O 1
ATOM 737 N N . PRO A 1 96 ? -7.642 2.818 10.776 1.00 96.00 96 PRO A N 1
ATOM 738 C CA . PRO A 1 96 ? -8.626 2.253 11.680 1.00 96.00 96 PRO A CA 1
ATOM 739 C C . PRO A 1 96 ? -7.970 1.185 12.555 1.00 96.00 96 PRO A C 1
ATOM 741 O O . PRO A 1 96 ? -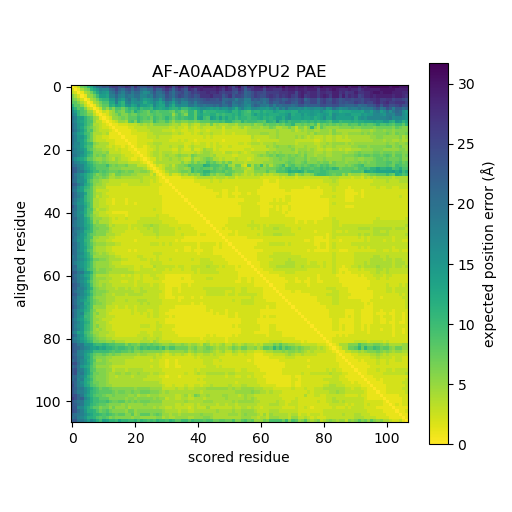7.265 0.309 12.057 1.00 96.00 96 PRO A O 1
ATOM 744 N N . LYS A 1 97 ? -8.231 1.218 13.866 1.00 93.12 97 LYS A N 1
ATOM 745 C CA . LYS A 1 97 ? -7.590 0.305 14.829 1.00 93.12 97 LYS A CA 1
ATOM 746 C C . LYS A 1 97 ? -7.758 -1.176 14.459 1.00 93.12 97 LYS A C 1
ATOM 748 O O . LYS A 1 97 ? -6.825 -1.949 14.630 1.00 93.12 97 LYS A O 1
ATOM 753 N N . ALA A 1 98 ? -8.918 -1.550 13.918 1.00 92.50 98 ALA A N 1
ATOM 754 C CA . ALA A 1 98 ? -9.199 -2.915 13.467 1.00 92.50 98 ALA A CA 1
ATOM 755 C C . ALA A 1 98 ? -8.316 -3.367 12.284 1.00 92.50 98 ALA A C 1
ATOM 757 O O . ALA A 1 98 ? -8.071 -4.556 12.107 1.00 92.50 98 ALA A O 1
ATOM 758 N N . GLU A 1 99 ? -7.821 -2.425 11.480 1.00 94.88 99 GLU A N 1
ATOM 759 C CA . GLU A 1 99 ? -7.006 -2.699 10.294 1.00 94.88 99 GLU A CA 1
ATOM 760 C C . GLU A 1 99 ? -5.505 -2.716 10.619 1.00 94.88 99 GLU A C 1
ATOM 762 O O . GLU A 1 99 ? -4.743 -3.400 9.932 1.00 94.88 99 GLU A O 1
ATOM 767 N N . LEU A 1 100 ? -5.086 -1.991 11.666 1.00 92.69 100 LEU A N 1
ATOM 768 C CA . LEU A 1 100 ? -3.680 -1.801 12.032 1.00 92.69 100 LEU A CA 1
ATOM 769 C C . LEU A 1 100 ? -2.961 -3.132 12.269 1.00 92.69 100 LEU A C 1
ATOM 771 O O . LEU A 1 100 ? -1.966 -3.406 11.602 1.00 92.69 100 LEU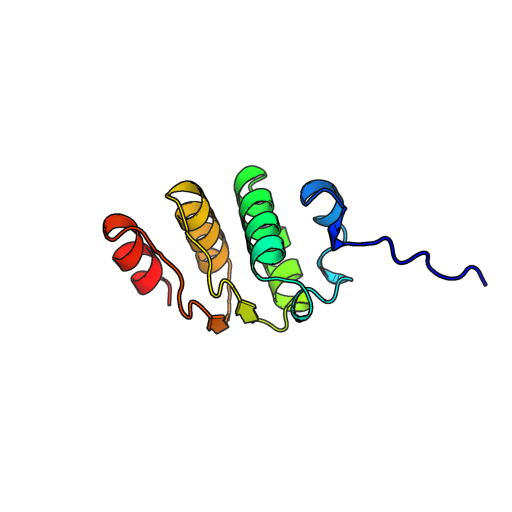 A O 1
ATOM 775 N N . GLU A 1 101 ? -3.506 -3.999 13.127 1.00 91.31 101 GLU A N 1
ATOM 776 C CA . GLU A 1 101 ? -2.866 -5.288 13.422 1.00 91.31 101 GLU A CA 1
ATOM 777 C C . GLU A 1 101 ? -2.725 -6.174 12.174 1.00 91.31 101 GLU A C 1
ATOM 779 O O . GLU A 1 101 ? -1.846 -7.030 12.087 1.00 91.31 101 GLU A O 1
ATOM 784 N N . SER A 1 102 ? -3.633 -6.034 11.207 1.00 91.31 102 SER A N 1
ATOM 785 C CA . SER A 1 102 ? -3.580 -6.817 9.969 1.00 91.31 102 SER A CA 1
ATOM 786 C C . SER A 1 102 ? -2.482 -6.319 9.030 1.00 91.31 102 SER A C 1
ATOM 788 O O . SER A 1 102 ? -1.924 -7.112 8.279 1.00 91.31 102 SER A O 1
ATOM 790 N N . ILE A 1 103 ? -2.178 -5.019 9.059 1.00 91.44 103 ILE A N 1
ATOM 791 C CA . ILE A 1 103 ? -1.087 -4.415 8.286 1.00 91.44 103 ILE A CA 1
ATOM 792 C C . ILE A 1 103 ? 0.262 -4.733 8.940 1.00 91.44 103 ILE A C 1
ATOM 794 O O . ILE A 1 103 ? 1.190 -5.111 8.235 1.00 91.44 103 ILE A O 1
ATOM 798 N N . GLU A 1 104 ? 0.360 -4.652 10.269 1.00 88.44 104 GLU A N 1
ATOM 799 C CA . GLU A 1 104 ? 1.593 -4.955 11.012 1.00 88.44 104 GLU A CA 1
ATOM 800 C C . GLU A 1 104 ? 2.086 -6.390 10.794 1.00 88.44 104 GLU A C 1
ATOM 802 O O . GLU A 1 104 ? 3.285 -6.611 10.707 1.00 88.44 104 GLU A O 1
ATOM 807 N N . ARG A 1 105 ? 1.183 -7.368 10.632 1.00 90.31 105 ARG A N 1
ATOM 808 C CA . ARG A 1 105 ? 1.552 -8.770 10.343 1.00 90.31 105 ARG A CA 1
ATOM 809 C C . ARG A 1 105 ? 2.192 -8.986 8.962 1.00 90.31 105 ARG A C 1
ATOM 811 O O . ARG A 1 105 ? 2.647 -10.093 8.691 1.00 90.31 105 ARG A O 1
ATOM 818 N N . LEU A 1 106 ? 2.162 -7.985 8.082 1.00 88.69 106 LEU A N 1
ATOM 819 C CA . LEU A 1 106 ? 2.708 -8.045 6.720 1.00 88.69 106 LEU A CA 1
ATOM 820 C C . LEU A 1 106 ? 4.004 -7.232 6.554 1.00 88.69 106 LEU A C 1
ATOM 822 O O . LEU A 1 106 ? 4.524 -7.173 5.439 1.00 88.69 106 LEU A O 1
ATOM 826 N N . LEU A 1 107 ? 4.482 -6.583 7.621 1.00 82.19 107 LEU A N 1
ATOM 827 C CA . LEU A 1 107 ? 5.741 -5.832 7.671 1.00 82.19 107 LEU A CA 1
ATOM 828 C C . LEU A 1 107 ? 6.822 -6.653 8.380 1.00 82.19 107 LEU A C 1
ATOM 830 O O . LEU A 1 107 ? 7.991 -6.531 7.955 1.00 82.19 107 LEU A O 1
#

Sequence (107 aa):
MGALHIPNIKQQNPRDLLPVLARLQIRRLSSSFVLSIIREIYQTGSAHCVSSLLNSAENCINLNSRELDSVHCAALRFTLQHCTAVSLSLLFTSIPKAELESIERLL

pLDDT: mean 88.65, std 13.37, range [36.47, 98.25]

Solvent-accessible surface area (backbone atoms only — not comparable to full-atom values): 6211 Å² total; per-residue (Å²): 134,79,78,79,79,76,69,67,67,91,79,52,59,51,72,80,40,56,90,47,32,65,78,42,68,51,61,80,51,55,31,70,53,51,51,46,41,42,38,42,37,47,75,68,64,40,62,79,47,42,58,28,45,32,64,16,19,74,31,41,50,52,41,45,68,36,78,44,52,74,66,51,48,50,13,48,46,56,44,47,75,59,49,94,70,74,47,78,42,56,58,78,39,48,64,52,76,88,52,47,66,65,48,58,77,67,111

InterPro domains:
  IPR052090 Cytolytic pore-forming toxin [PTHR31594] (5-103)

Foldseek 3Di:
DDDPPPDPLVPDQLLVCLVPLLVAQCLPPDLVSLLRNLLNCVVVVVLVSLVSNCNSNVQERENELEEDDPSSLSSLLSSLVSDPGHHYHHHNYHDPPVSVVVNVVSD

Mean predicted aligned error: 5.38 Å

Secondary structure (DSSP, 8-state):
--------GGGS-HHHHGGGGGGS-GGGS-HHHHHHHHHHHHHHT-THHHHHHHHHTTTEEE-TT-B--HHHHHHHHHHHHT-SS-EEE-TT-B--HHHHHHHHTT-

Nearest PDB structures (foldseek):
  8q4f-assembly1_K  TM=4.503E-01  e=2.745E+00  Escherichia coli
  7p7q-assembly1_l  TM=4.781E-01  e=4.249E+00  Enterococcus f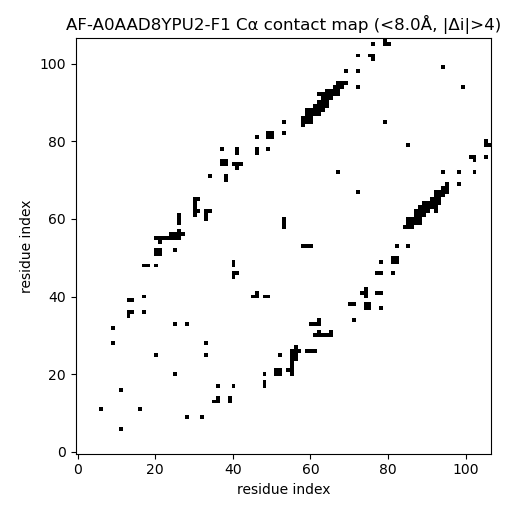aecalis
  8apo-assembly1_Bk  TM=4.249E-01  e=4.023E+00  Polytomella magna
  7pkq-assembly1_k  TM=4.673E-01  e=5.287E+00  Chlamydomonas reinhardtii
  8buu-assembly1_k  TM=4.449E-01  e=7.339E+00  Bacillus subtilis subsp. subtilis str. 168